Protein AF-A0A1H5M9D2-F1 (afdb_monomer_lite)

Sequence (124 aa):
MGCPGRQQLGRIVMTTPPDDRSFRREMATAYRSGWHFIDLVTAIPHSGDSLMVTVFGEPVVVTRDEDEDVRAYRCLRKPRGAPQPVRCAIRYGMIFVNLDQRDHRLAEPDVPDVRTISATPRSA

Structure (mmCIF, N/CA/C/O backbone):
data_AF-A0A1H5M9D2-F1
#
_entry.id   AF-A0A1H5M9D2-F1
#
loop_
_atom_site.group_PDB
_atom_site.id
_atom_site.type_symbol
_atom_site.label_atom_id
_atom_site.label_alt_id
_atom_site.label_comp_id
_atom_site.label_asym_id
_atom_site.label_entity_id
_atom_site.label_seq_id
_atom_site.pdbx_PDB_ins_code
_atom_site.Cartn_x
_atom_site.Cartn_y
_atom_site.Cartn_z
_atom_site.occupancy
_atom_site.B_iso_or_equiv
_atom_site.auth_seq_id
_atom_site.auth_comp_id
_atom_site.auth_asym_id
_atom_site.auth_atom_id
_atom_site.pdbx_PDB_model_num
ATOM 1 N N . MET A 1 1 ? 45.820 -38.123 -26.529 1.00 42.47 1 MET A N 1
ATOM 2 C CA . MET A 1 1 ? 46.043 -37.251 -25.356 1.00 42.47 1 MET A CA 1
ATOM 3 C C . MET A 1 1 ? 45.466 -35.877 -25.669 1.00 42.47 1 MET A C 1
ATOM 5 O O . MET A 1 1 ? 46.153 -35.062 -26.263 1.00 42.47 1 MET A O 1
ATOM 9 N N . GLY A 1 2 ? 44.185 -35.657 -25.376 1.00 39.25 2 GLY A N 1
ATOM 10 C CA . GLY A 1 2 ? 43.509 -34.378 -25.601 1.00 39.25 2 GLY A CA 1
ATOM 11 C C . GLY A 1 2 ? 42.583 -34.109 -24.426 1.00 39.25 2 GLY A C 1
ATOM 12 O O . GLY A 1 2 ? 41.564 -34.776 -24.285 1.00 39.25 2 GLY A O 1
ATOM 13 N N . CYS A 1 3 ? 42.985 -33.202 -23.541 1.00 42.16 3 CYS A N 1
ATOM 14 C CA . CYS A 1 3 ? 42.177 -32.770 -22.406 1.00 42.16 3 CYS A CA 1
ATOM 15 C C . CYS A 1 3 ? 41.100 -31.793 -22.908 1.00 42.16 3 CYS A C 1
ATOM 17 O O . CYS A 1 3 ? 41.470 -30.796 -23.533 1.00 42.16 3 CYS A O 1
ATOM 19 N N . PRO A 1 4 ? 39.799 -32.008 -22.647 1.00 49.88 4 PRO A N 1
ATOM 20 C CA . PRO A 1 4 ? 38.796 -31.010 -22.969 1.00 49.88 4 PRO A CA 1
ATOM 21 C C . PRO A 1 4 ? 38.807 -29.905 -21.908 1.00 49.88 4 PRO A C 1
ATOM 23 O O . PRO A 1 4 ? 38.854 -30.161 -20.702 1.00 49.88 4 PRO A O 1
ATOM 26 N N . GLY A 1 5 ? 38.806 -28.663 -22.393 1.00 42.97 5 GLY A N 1
ATOM 27 C CA . GLY A 1 5 ? 38.852 -27.445 -21.598 1.00 42.97 5 GLY A CA 1
ATOM 28 C C . GLY A 1 5 ? 37.701 -27.351 -20.599 1.00 42.97 5 GLY A C 1
ATOM 29 O O . GLY A 1 5 ? 36.532 -27.557 -20.922 1.00 42.97 5 GLY A O 1
ATOM 30 N N . ARG A 1 6 ? 38.071 -27.015 -19.364 1.00 51.38 6 ARG A N 1
ATOM 31 C CA . ARG A 1 6 ? 37.186 -26.666 -18.253 1.00 51.38 6 ARG A CA 1
ATOM 32 C C . ARG A 1 6 ? 36.288 -25.500 -18.678 1.00 51.38 6 ARG A C 1
ATOM 34 O O . ARG A 1 6 ? 36.788 -24.414 -18.957 1.00 51.38 6 ARG A O 1
ATOM 41 N N . GLN A 1 7 ? 34.974 -25.714 -18.697 1.00 51.59 7 GLN A N 1
ATOM 42 C CA . GLN A 1 7 ? 34.008 -24.627 -18.833 1.00 51.59 7 GLN A CA 1
ATOM 43 C C . GLN A 1 7 ? 34.138 -23.701 -17.621 1.00 51.59 7 GLN A C 1
ATOM 45 O O . GLN A 1 7 ? 33.952 -24.114 -16.474 1.00 51.59 7 GLN A O 1
ATOM 50 N N . GLN A 1 8 ? 34.517 -22.456 -17.883 1.00 51.66 8 GLN A N 1
ATOM 51 C CA . GLN A 1 8 ? 34.606 -21.404 -16.888 1.00 51.66 8 GLN A CA 1
ATOM 52 C C . GLN A 1 8 ? 33.183 -20.996 -16.506 1.00 51.66 8 GLN A C 1
ATOM 54 O O . GLN A 1 8 ? 32.515 -20.294 -17.262 1.00 51.66 8 GLN A O 1
ATOM 59 N N . LEU A 1 9 ? 32.703 -21.464 -15.347 1.00 54.22 9 LEU A N 1
ATOM 60 C CA . LEU A 1 9 ? 31.481 -20.936 -14.747 1.00 54.22 9 LEU A CA 1
ATOM 61 C C . LEU A 1 9 ? 31.656 -19.423 -14.595 1.00 54.22 9 LEU A C 1
ATOM 63 O O . LEU A 1 9 ? 32.550 -18.961 -13.880 1.00 54.22 9 LEU A O 1
ATOM 67 N N . GLY A 1 10 ? 30.817 -18.667 -15.304 1.00 44.78 10 GLY A N 1
ATOM 68 C CA . GLY A 1 10 ? 30.741 -17.219 -15.198 1.00 44.78 10 GLY A CA 1
ATOM 69 C C . GLY A 1 10 ? 30.570 -16.831 -13.737 1.00 44.78 10 GLY A C 1
ATOM 70 O O . GLY A 1 10 ? 29.567 -17.151 -13.102 1.00 44.78 10 GLY A O 1
ATOM 71 N N . ARG A 1 11 ? 31.590 -16.174 -13.189 1.00 51.50 11 ARG A N 1
ATOM 72 C CA . ARG A 1 11 ? 31.566 -15.601 -11.849 1.00 51.50 11 ARG A CA 1
ATOM 73 C C . ARG A 1 11 ? 30.437 -14.572 -11.819 1.00 51.50 11 ARG A C 1
ATOM 75 O O . ARG A 1 11 ? 30.579 -13.518 -12.434 1.00 51.50 11 ARG A O 1
ATOM 82 N N . ILE A 1 12 ? 29.343 -14.858 -11.113 1.00 57.50 12 ILE A N 1
ATOM 83 C CA . ILE A 1 12 ? 28.357 -13.832 -10.762 1.00 57.50 12 ILE A CA 1
ATOM 84 C C . ILE A 1 12 ? 29.080 -12.892 -9.801 1.00 57.50 12 ILE A C 1
ATOM 86 O O . ILE A 1 12 ? 29.233 -13.171 -8.613 1.00 57.50 12 ILE A O 1
ATOM 90 N N . VAL A 1 13 ? 29.638 -11.815 -10.345 1.00 50.75 13 VAL A N 1
ATOM 91 C CA . VAL A 1 13 ? 30.165 -10.729 -9.531 1.00 50.75 13 VAL A CA 1
ATOM 92 C C . VAL A 1 13 ? 28.943 -10.040 -8.953 1.00 50.75 13 VAL A C 1
ATOM 94 O O . VAL A 1 13 ? 28.154 -9.464 -9.697 1.00 50.75 13 VAL A O 1
ATOM 97 N N . MET A 1 14 ? 28.778 -10.111 -7.635 1.00 49.75 14 MET A N 1
ATOM 98 C CA . MET A 1 14 ? 27.814 -9.277 -6.929 1.00 49.75 14 MET A CA 1
ATOM 99 C C . MET A 1 14 ? 28.368 -7.845 -6.921 1.00 49.75 14 MET A C 1
ATOM 101 O O . MET A 1 14 ? 28.945 -7.374 -5.946 1.00 49.75 14 MET A O 1
ATOM 105 N N . THR A 1 15 ? 28.306 -7.180 -8.075 1.00 50.66 15 THR A N 1
ATOM 106 C CA . THR A 1 15 ? 28.545 -5.745 -8.167 1.00 50.66 15 THR A CA 1
ATOM 107 C C . THR A 1 15 ? 27.338 -5.074 -7.541 1.00 50.66 15 THR A C 1
ATOM 109 O O . THR A 1 15 ? 26.220 -5.270 -8.022 1.00 50.66 15 THR A O 1
ATOM 112 N N . THR A 1 16 ? 27.539 -4.277 -6.493 1.00 53.94 16 THR A N 1
ATOM 113 C CA . THR A 1 16 ? 26.582 -3.223 -6.142 1.00 53.94 16 THR A CA 1
ATOM 114 C C . THR A 1 16 ? 26.183 -2.536 -7.450 1.00 53.94 16 THR A C 1
ATOM 116 O O . THR A 1 16 ? 27.100 -2.137 -8.180 1.00 53.94 16 THR A O 1
ATOM 119 N N . PRO A 1 17 ? 24.886 -2.473 -7.817 1.00 51.66 17 PRO A N 1
ATOM 120 C CA . PRO A 1 17 ? 24.503 -1.919 -9.104 1.00 51.66 17 PRO A CA 1
ATOM 121 C C . PRO A 1 17 ? 25.115 -0.520 -9.220 1.00 51.66 17 PRO A C 1
ATOM 123 O O . PRO A 1 17 ? 25.017 0.250 -8.256 1.00 51.66 17 PRO A O 1
ATOM 126 N N . PRO A 1 18 ? 25.773 -0.181 -10.345 1.00 58.94 18 PRO A N 1
ATOM 127 C CA . PRO A 1 18 ? 26.152 1.198 -10.616 1.00 58.94 18 PRO A CA 1
ATOM 128 C C . PRO A 1 18 ? 24.914 2.079 -10.431 1.00 58.94 18 PRO A C 1
ATOM 130 O O . PRO A 1 18 ? 23.794 1.580 -10.551 1.00 58.94 18 PRO A O 1
ATOM 133 N N . ASP A 1 19 ? 25.083 3.374 -10.156 1.00 61.66 19 ASP A N 1
ATOM 134 C CA . ASP A 1 19 ? 23.966 4.325 -10.168 1.00 61.66 19 ASP A CA 1
ATOM 135 C C . ASP A 1 19 ? 23.430 4.484 -11.606 1.00 61.66 19 ASP A C 1
ATOM 137 O O . ASP A 1 19 ? 23.639 5.483 -12.297 1.00 61.66 19 ASP A O 1
ATOM 141 N N . ASP A 1 20 ? 22.795 3.426 -12.095 1.00 65.19 20 ASP A N 1
ATOM 142 C CA . ASP A 1 20 ? 22.493 3.189 -13.482 1.00 65.19 20 ASP A CA 1
ATOM 143 C C . ASP A 1 20 ? 21.149 3.841 -13.751 1.00 65.19 20 ASP A C 1
ATOM 145 O O . ASP A 1 20 ? 20.073 3.373 -13.363 1.00 65.19 20 ASP A O 1
ATOM 149 N N . ARG A 1 21 ? 21.222 5.018 -14.366 1.00 66.56 21 ARG A N 1
ATOM 150 C CA . ARG A 1 21 ? 20.033 5.784 -14.731 1.00 66.56 21 ARG A CA 1
ATOM 151 C C . ARG A 1 21 ? 19.117 4.983 -15.658 1.00 66.56 21 ARG A C 1
ATOM 153 O O . ARG A 1 21 ? 17.919 5.256 -15.660 1.00 66.56 21 ARG A O 1
ATOM 160 N N . SER A 1 22 ? 19.649 4.015 -16.414 1.00 62.66 22 SER A N 1
ATOM 161 C CA . SER A 1 22 ? 18.849 3.125 -17.258 1.00 62.66 22 SER A CA 1
ATOM 162 C C . SER A 1 22 ? 18.052 2.131 -16.412 1.00 62.66 22 SER A C 1
ATOM 164 O O . SER A 1 22 ? 16.831 2.091 -16.548 1.00 62.66 22 SER A O 1
ATOM 166 N N . PHE A 1 23 ? 18.692 1.482 -15.434 1.00 63.75 23 PHE A N 1
ATOM 167 C CA . PHE A 1 23 ? 18.029 0.615 -14.458 1.00 63.75 23 PHE A CA 1
ATOM 168 C C . PHE A 1 23 ? 16.964 1.378 -13.665 1.00 63.75 23 PHE A C 1
ATOM 170 O O . PHE A 1 23 ? 15.810 0.965 -13.606 1.00 63.75 23 PHE A O 1
ATOM 177 N N . ARG A 1 24 ? 17.285 2.568 -13.139 1.00 65.19 24 ARG A N 1
ATOM 178 C CA . ARG A 1 24 ? 16.295 3.414 -12.446 1.00 65.19 24 ARG A CA 1
ATOM 179 C C . ARG A 1 24 ? 15.105 3.773 -13.336 1.00 65.19 24 ARG A C 1
ATOM 181 O O . ARG A 1 24 ? 13.980 3.825 -12.847 1.00 65.19 24 ARG A O 1
ATOM 188 N N . ARG A 1 25 ? 15.327 4.014 -14.630 1.00 66.00 25 ARG A N 1
ATOM 189 C CA . ARG A 1 25 ? 14.262 4.325 -15.594 1.00 66.00 25 ARG A CA 1
ATOM 190 C C . ARG A 1 25 ? 13.419 3.099 -15.948 1.00 66.00 25 ARG A C 1
ATOM 192 O O . ARG A 1 25 ? 12.204 3.238 -16.086 1.00 66.00 25 ARG A O 1
ATOM 199 N N . GLU A 1 26 ? 14.038 1.930 -16.066 1.00 60.78 26 GLU A N 1
ATOM 200 C CA . GLU A 1 26 ? 13.366 0.651 -16.301 1.00 60.78 26 GLU A CA 1
ATOM 201 C C . GLU A 1 26 ? 12.480 0.280 -15.109 1.00 60.78 26 GLU A C 1
ATOM 203 O O . GLU A 1 26 ? 11.279 0.083 -15.280 1.00 60.78 26 GLU A O 1
ATOM 208 N N . MET A 1 27 ? 13.019 0.343 -13.888 1.00 65.44 27 MET A N 1
ATOM 209 C CA . MET A 1 27 ? 12.252 0.160 -12.651 1.00 65.44 27 MET A CA 1
ATOM 210 C C . MET A 1 27 ? 11.123 1.197 -12.542 1.00 65.44 27 MET A C 1
ATOM 212 O O . MET A 1 27 ? 9.975 0.853 -12.270 1.00 65.44 27 MET A O 1
ATOM 216 N N . ALA A 1 28 ? 11.396 2.467 -12.857 1.00 63.28 28 ALA A N 1
ATOM 217 C CA . ALA A 1 28 ? 10.377 3.516 -12.864 1.00 63.28 28 ALA A CA 1
ATOM 218 C C . ALA A 1 28 ? 9.324 3.368 -13.978 1.00 63.28 28 ALA A C 1
ATOM 220 O O . ALA A 1 28 ? 8.379 4.153 -14.004 1.00 63.28 28 ALA A O 1
ATOM 221 N N . THR A 1 29 ? 9.482 2.435 -14.917 1.00 61.31 29 THR A N 1
ATOM 222 C CA . THR A 1 29 ? 8.483 2.136 -15.953 1.00 61.31 29 THR A CA 1
ATOM 223 C C . THR A 1 29 ? 7.736 0.851 -15.610 1.00 61.31 29 THR A C 1
ATOM 225 O O . THR A 1 29 ? 6.510 0.862 -15.595 1.00 61.31 29 THR A O 1
ATOM 228 N N . ALA A 1 30 ? 8.453 -0.214 -15.243 1.00 58.75 30 ALA A N 1
ATOM 229 C CA . ALA A 1 30 ? 7.880 -1.507 -14.874 1.00 58.75 30 ALA A CA 1
ATOM 230 C C . ALA A 1 30 ? 6.981 -1.438 -13.628 1.00 58.75 30 ALA A C 1
ATOM 232 O O . ALA A 1 30 ? 6.001 -2.169 -13.534 1.00 58.75 30 ALA A O 1
ATOM 233 N N . TYR A 1 31 ? 7.279 -0.533 -12.691 1.00 63.16 31 TYR A N 1
ATOM 234 C CA . TYR A 1 31 ? 6.577 -0.454 -11.406 1.00 63.16 31 TYR A CA 1
ATOM 235 C C . TYR A 1 31 ? 5.668 0.767 -11.247 1.00 63.16 31 TYR A C 1
ATOM 237 O O . TYR A 1 31 ? 5.053 0.949 -10.193 1.00 63.16 31 TYR A O 1
ATOM 245 N N . ARG A 1 32 ? 5.562 1.609 -12.285 1.00 61.81 32 ARG A N 1
ATOM 246 C CA . ARG A 1 32 ? 4.788 2.859 -12.230 1.00 61.81 32 ARG A CA 1
ATOM 247 C C . ARG A 1 32 ? 3.276 2.663 -12.267 1.00 61.81 32 ARG A C 1
ATOM 249 O O . ARG A 1 32 ? 2.573 3.578 -11.867 1.00 61.81 32 ARG A O 1
ATOM 256 N N . SER A 1 33 ? 2.797 1.510 -12.726 1.00 63.59 33 SER A N 1
ATOM 257 C CA . SER A 1 33 ? 1.372 1.198 -12.852 1.00 63.59 33 SER A CA 1
ATOM 258 C C . SER A 1 33 ? 1.110 -0.203 -12.307 1.00 63.59 33 SER A C 1
ATOM 260 O O . SER A 1 33 ? 1.306 -1.195 -13.010 1.00 63.59 33 SER A O 1
ATOM 262 N N . GLY A 1 34 ? 0.718 -0.310 -11.039 1.00 78.56 34 GLY A N 1
ATOM 263 C CA . GLY A 1 34 ? 0.448 -1.615 -10.446 1.00 78.56 34 GLY A CA 1
ATOM 264 C C . GLY A 1 34 ? 0.057 -1.567 -8.979 1.00 78.56 34 GLY A C 1
ATOM 265 O O . GLY A 1 34 ? 0.367 -0.619 -8.259 1.00 78.56 34 GLY A O 1
ATOM 266 N N . TRP A 1 35 ? -0.633 -2.623 -8.558 1.00 89.12 35 TRP A N 1
ATOM 267 C CA . TRP A 1 35 ? -0.882 -2.933 -7.158 1.00 89.12 35 TRP A CA 1
ATOM 268 C C . TRP A 1 35 ? 0.294 -3.728 -6.605 1.00 89.12 35 TRP A C 1
ATOM 270 O O . TRP A 1 35 ? 0.626 -4.788 -7.132 1.00 89.12 35 TRP A O 1
ATOM 280 N N . HIS A 1 36 ? 0.899 -3.230 -5.534 1.00 90.56 36 HIS A N 1
ATOM 281 C CA . HIS A 1 36 ? 2.079 -3.826 -4.917 1.00 90.56 36 HIS A CA 1
ATOM 282 C C . HIS A 1 36 ? 1.711 -4.414 -3.571 1.00 90.56 36 HIS A C 1
ATOM 284 O O . HIS A 1 36 ? 1.152 -3.710 -2.732 1.00 90.56 36 HIS A O 1
ATOM 290 N N . PHE A 1 37 ? 2.001 -5.700 -3.383 1.00 93.12 37 PHE A N 1
ATOM 291 C CA . PHE A 1 37 ? 1.805 -6.367 -2.102 1.00 93.12 37 PHE A CA 1
ATOM 292 C C . PHE A 1 37 ? 2.697 -5.724 -1.039 1.00 93.12 37 PHE A C 1
ATOM 294 O O . PHE A 1 37 ? 3.891 -5.528 -1.270 1.00 93.12 37 PHE A O 1
ATOM 301 N N . ILE A 1 38 ? 2.102 -5.401 0.107 1.00 95.06 38 ILE A N 1
ATOM 302 C CA . ILE A 1 38 ? 2.798 -4.808 1.246 1.00 95.06 38 ILE A CA 1
ATOM 303 C C . ILE A 1 38 ? 2.958 -5.833 2.360 1.00 95.06 38 ILE A C 1
ATOM 305 O O . ILE A 1 38 ? 4.080 -6.159 2.728 1.00 95.06 38 ILE A O 1
ATOM 309 N N . ASP A 1 39 ? 1.837 -6.314 2.892 1.00 96.12 39 ASP A N 1
ATOM 310 C CA . ASP A 1 39 ? 1.797 -7.264 4.002 1.00 96.12 39 ASP A CA 1
ATOM 311 C C . ASP A 1 39 ? 0.376 -7.836 4.155 1.00 96.12 39 ASP A C 1
ATOM 313 O O . ASP A 1 39 ? -0.526 -7.527 3.372 1.00 96.12 39 ASP A O 1
ATOM 317 N N . LEU A 1 40 ? 0.152 -8.654 5.176 1.00 96.56 40 LEU A N 1
ATOM 318 C CA . LEU A 1 40 ? -1.166 -9.047 5.649 1.00 96.56 40 LEU A CA 1
ATOM 319 C C . LEU A 1 40 ? -1.763 -7.980 6.572 1.00 96.56 40 LEU A C 1
ATOM 321 O O . LEU A 1 40 ? -1.059 -7.270 7.286 1.00 96.56 40 LEU A O 1
ATOM 325 N N . VAL A 1 41 ? -3.093 -7.927 6.644 1.00 95.38 41 VAL A N 1
ATOM 326 C CA . VAL A 1 41 ? -3.825 -7.068 7.596 1.00 95.38 41 VAL A CA 1
ATOM 327 C C . VAL A 1 41 ? -3.460 -7.342 9.056 1.00 95.38 41 VAL A C 1
ATOM 329 O O . VAL A 1 41 ? -3.604 -6.471 9.905 1.00 95.38 41 VAL A O 1
ATOM 332 N N . THR A 1 42 ? -2.946 -8.534 9.351 1.00 96.44 42 THR A N 1
ATOM 333 C CA . THR A 1 42 ? -2.475 -8.926 10.683 1.00 96.44 42 THR A CA 1
ATOM 334 C C . THR A 1 42 ? -1.182 -8.232 11.103 1.00 96.44 42 THR A C 1
ATOM 336 O O . THR A 1 42 ? -0.815 -8.331 12.267 1.00 96.44 42 THR A O 1
ATOM 339 N N . ALA A 1 43 ? -0.486 -7.545 10.191 1.00 96.94 43 ALA A N 1
ATOM 340 C CA . ALA A 1 43 ? 0.676 -6.723 10.524 1.00 96.94 43 ALA A CA 1
ATOM 341 C C . ALA A 1 43 ? 0.294 -5.408 11.232 1.00 96.94 43 ALA A C 1
ATOM 343 O O . ALA A 1 43 ? 1.131 -4.811 11.903 1.00 96.94 43 ALA A O 1
ATOM 344 N N . ILE A 1 44 ? -0.966 -4.974 11.099 1.00 96.44 44 ILE A N 1
ATOM 345 C CA . ILE A 1 44 ? -1.550 -3.791 11.754 1.00 96.44 44 ILE A CA 1
ATOM 346 C C . ILE A 1 44 ? -2.928 -4.151 12.348 1.00 96.44 44 ILE A C 1
ATOM 348 O O . ILE A 1 44 ? -3.966 -3.730 11.833 1.00 96.44 44 ILE A O 1
ATOM 352 N N . PRO A 1 45 ? -2.966 -5.022 13.373 1.00 95.25 45 PRO A N 1
ATOM 353 C CA . PRO A 1 45 ? -4.201 -5.639 13.848 1.00 95.25 45 PRO A CA 1
ATOM 354 C C . PRO A 1 45 ? -5.204 -4.661 14.470 1.00 95.25 45 PRO A C 1
ATOM 356 O O . PRO A 1 45 ? -6.404 -4.912 14.364 1.00 95.25 45 PRO A O 1
ATOM 359 N N . HIS A 1 46 ? -4.767 -3.555 15.066 1.00 95.06 46 HIS A N 1
ATOM 360 C CA . HIS A 1 46 ? -5.636 -2.642 15.809 1.00 95.06 46 HIS A CA 1
ATOM 361 C C . HIS A 1 46 ? -5.655 -1.237 15.203 1.00 95.06 46 HIS A C 1
ATOM 363 O O . HIS A 1 46 ? -4.728 -0.817 14.509 1.00 95.06 46 HIS A O 1
ATOM 369 N N . SER A 1 47 ? -6.715 -0.485 15.487 1.00 94.94 47 SER A N 1
ATOM 370 C CA . SER A 1 47 ? -6.781 0.944 15.178 1.00 94.94 47 SER A CA 1
ATOM 371 C C . SER A 1 47 ? -5.627 1.698 15.835 1.00 94.94 47 SER A C 1
ATOM 373 O O . SER A 1 47 ? -5.307 1.486 17.004 1.00 94.94 47 SER A O 1
ATOM 375 N N . GLY A 1 48 ? -4.993 2.580 15.065 1.00 93.44 48 GLY A N 1
ATOM 376 C CA . GLY A 1 48 ? -3.783 3.295 15.465 1.00 93.44 48 GLY A CA 1
ATOM 377 C C . GLY A 1 48 ? -2.481 2.570 15.112 1.00 93.44 48 GLY A C 1
ATOM 378 O O . GLY A 1 48 ? -1.428 3.214 15.113 1.00 93.44 48 GLY A O 1
ATOM 379 N N . ASP A 1 49 ? -2.526 1.285 14.741 1.00 95.81 49 ASP A N 1
ATOM 380 C CA . ASP A 1 49 ? -1.337 0.580 14.266 1.00 95.81 49 ASP A CA 1
ATOM 381 C C . ASP A 1 49 ? -0.873 1.150 12.919 1.00 95.81 49 ASP A C 1
ATOM 383 O O . ASP A 1 49 ? -1.664 1.541 12.048 1.00 95.81 49 ASP A O 1
ATOM 387 N N . SER A 1 50 ? 0.447 1.188 12.738 1.00 95.44 50 SER A N 1
ATOM 388 C CA . SER A 1 50 ? 1.058 1.653 11.499 1.00 95.44 50 SER A CA 1
ATOM 389 C C . SER A 1 50 ? 2.274 0.826 11.106 1.00 95.44 50 SER A C 1
ATOM 391 O O . SER A 1 50 ? 3.045 0.366 11.946 1.00 95.44 50 SER A O 1
ATOM 393 N N . LEU A 1 51 ? 2.448 0.669 9.798 1.00 95.50 51 LEU A N 1
ATOM 394 C CA . LEU A 1 51 ? 3.550 -0.045 9.175 1.00 95.50 51 LEU A CA 1
ATOM 395 C C . LEU A 1 51 ? 4.275 0.898 8.214 1.00 95.50 51 LEU A C 1
ATOM 397 O O . LEU A 1 51 ? 3.681 1.418 7.268 1.00 95.50 51 LEU A O 1
ATOM 401 N N . MET A 1 52 ? 5.569 1.109 8.447 1.00 94.56 52 MET A N 1
ATOM 402 C CA . MET A 1 52 ? 6.430 1.868 7.542 1.00 94.56 52 MET A CA 1
ATOM 403 C C . MET A 1 52 ? 7.152 0.914 6.595 1.00 94.56 52 MET A C 1
ATOM 405 O O . MET A 1 52 ? 7.884 0.029 7.031 1.00 94.56 52 MET A O 1
ATO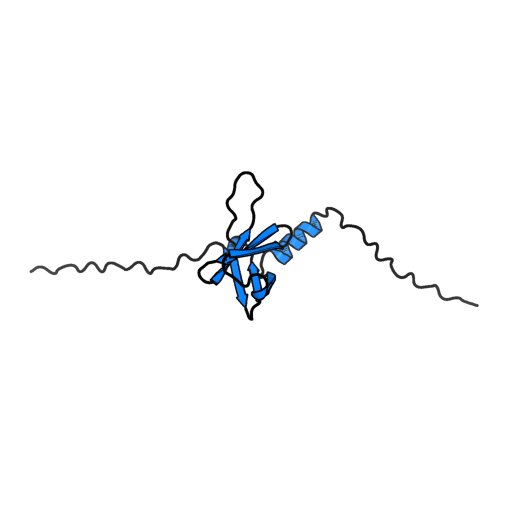M 409 N N . VAL A 1 53 ? 6.979 1.123 5.295 1.00 93.31 53 VAL A N 1
ATOM 410 C CA . VAL A 1 53 ? 7.539 0.276 4.240 1.00 93.31 53 VAL A CA 1
ATOM 411 C C . VAL A 1 53 ? 8.171 1.138 3.151 1.00 93.31 53 VAL A C 1
ATOM 413 O O . VAL A 1 53 ? 7.745 2.261 2.889 1.00 93.31 53 VAL A O 1
ATOM 416 N N . THR A 1 54 ? 9.221 0.630 2.510 1.00 90.69 54 THR A N 1
ATOM 417 C CA . THR A 1 54 ? 9.821 1.278 1.337 1.00 90.69 54 THR A CA 1
ATOM 418 C C . THR A 1 54 ? 9.352 0.562 0.079 1.00 90.69 54 THR A C 1
ATOM 420 O O . THR A 1 54 ? 9.660 -0.610 -0.115 1.00 90.69 54 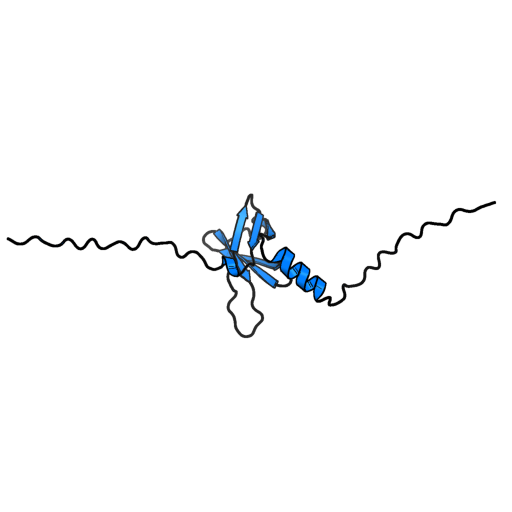THR A O 1
ATOM 423 N N . VAL A 1 55 ? 8.638 1.272 -0.791 1.00 87.56 55 VAL A N 1
ATOM 424 C CA . VAL A 1 55 ? 8.070 0.734 -2.034 1.00 87.56 55 VAL A CA 1
ATOM 425 C C . VAL A 1 55 ? 8.719 1.477 -3.201 1.00 87.56 55 VAL A C 1
ATOM 427 O O . VAL A 1 55 ? 8.535 2.678 -3.355 1.00 87.56 55 VAL A O 1
ATOM 430 N N . PHE A 1 56 ? 9.553 0.790 -3.987 1.00 81.06 56 PHE A N 1
ATOM 431 C CA . PHE A 1 56 ? 10.372 1.385 -5.068 1.00 81.06 56 PHE A CA 1
ATOM 432 C C . PHE A 1 56 ? 11.209 2.603 -4.652 1.00 81.06 56 PHE A C 1
ATOM 434 O O . PHE A 1 56 ? 11.391 3.544 -5.420 1.00 81.06 56 PHE A O 1
ATOM 441 N N . GLY A 1 57 ? 11.732 2.587 -3.424 1.00 82.38 57 GLY A N 1
ATOM 442 C CA . GLY A 1 57 ? 12.524 3.690 -2.875 1.00 82.38 57 GLY A CA 1
ATOM 443 C C . GLY A 1 57 ? 11.693 4.862 -2.342 1.00 82.38 57 GLY A C 1
ATOM 444 O O . GLY A 1 57 ? 12.270 5.799 -1.789 1.00 82.38 57 GLY A O 1
ATOM 445 N N . GLU A 1 58 ? 10.363 4.802 -2.457 1.00 85.12 58 GLU A N 1
ATOM 446 C CA . GLU A 1 58 ? 9.443 5.758 -1.846 1.00 85.12 58 GLU A CA 1
ATOM 447 C C . GLU A 1 58 ? 9.021 5.255 -0.454 1.00 85.12 58 GLU A C 1
ATOM 449 O O . GLU A 1 58 ? 8.537 4.124 -0.330 1.00 85.12 58 GLU A O 1
ATOM 454 N N . PRO A 1 59 ? 9.186 6.061 0.609 1.00 90.69 59 PRO A N 1
ATOM 455 C CA . PRO A 1 59 ? 8.677 5.716 1.928 1.00 90.69 59 PRO A CA 1
ATOM 456 C C . PRO A 1 59 ? 7.147 5.819 1.946 1.00 90.69 59 PRO A C 1
ATOM 458 O O . PRO A 1 59 ? 6.574 6.866 1.632 1.00 90.69 59 PRO A O 1
ATOM 461 N N . VAL A 1 60 ? 6.491 4.734 2.343 1.00 92.44 60 VAL A N 1
ATOM 462 C CA . VAL A 1 60 ? 5.039 4.625 2.482 1.00 92.44 60 VAL A CA 1
ATOM 463 C C . VAL A 1 60 ? 4.714 4.229 3.916 1.00 92.44 60 VAL A C 1
ATOM 465 O O . VAL A 1 60 ? 5.330 3.322 4.473 1.00 92.44 60 VAL A O 1
ATOM 468 N N . VAL A 1 61 ? 3.740 4.905 4.515 1.00 95.06 61 VAL A N 1
ATOM 469 C CA . VAL A 1 61 ? 3.136 4.493 5.782 1.00 95.06 61 VAL A CA 1
ATOM 470 C C . VAL A 1 61 ? 1.746 3.937 5.508 1.00 95.06 61 VAL A C 1
ATOM 472 O O . VAL A 1 61 ? 0.945 4.572 4.824 1.00 95.06 61 VAL A O 1
ATOM 475 N N . VAL A 1 62 ? 1.476 2.744 6.021 1.00 96.19 62 VAL A N 1
ATOM 476 C CA . VAL A 1 62 ? 0.151 2.123 6.028 1.00 96.19 62 VAL A CA 1
ATOM 477 C C . VAL A 1 62 ? -0.388 2.208 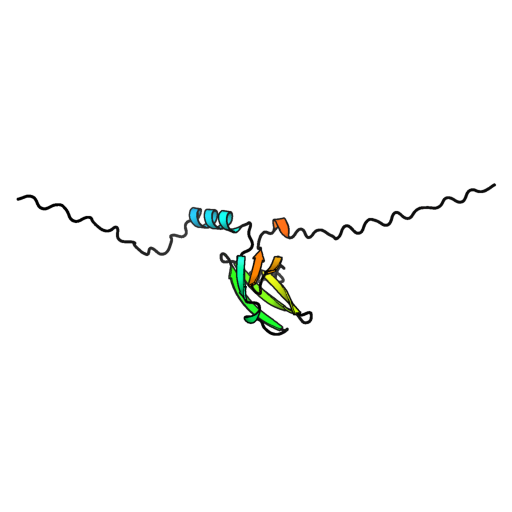7.448 1.00 96.19 62 VAL A C 1
ATOM 479 O O . VAL A 1 62 ? 0.336 1.897 8.388 1.00 96.19 62 VAL A O 1
ATOM 482 N N . THR A 1 63 ? -1.627 2.651 7.616 1.00 96.19 63 THR A N 1
ATOM 483 C CA . THR A 1 63 ? -2.267 2.857 8.922 1.00 96.19 63 THR A CA 1
ATOM 484 C C . THR A 1 63 ? -3.625 2.179 8.952 1.00 96.19 63 THR A C 1
ATOM 486 O O . THR A 1 63 ? -4.317 2.185 7.933 1.00 96.19 63 THR A O 1
ATOM 489 N N . ARG A 1 64 ? -4.038 1.677 10.114 1.00 95.31 64 ARG A N 1
ATOM 490 C CA . ARG A 1 64 ? -5.431 1.295 10.380 1.00 95.31 64 ARG A CA 1
ATOM 491 C C . ARG A 1 64 ? -6.097 2.388 11.213 1.00 95.31 64 ARG A C 1
ATOM 493 O O . ARG A 1 64 ? -5.576 2.743 12.270 1.00 95.31 64 ARG A O 1
ATOM 500 N N . ASP A 1 65 ? -7.187 2.963 10.716 1.00 89.44 65 ASP A N 1
ATOM 501 C CA . ASP A 1 65 ? -7.919 4.020 11.424 1.00 89.44 65 ASP A CA 1
ATOM 502 C C . ASP A 1 65 ? -8.971 3.461 12.407 1.00 89.44 65 ASP A C 1
ATOM 504 O O . ASP A 1 65 ? -9.036 2.253 12.658 1.00 89.44 65 ASP A O 1
ATOM 508 N N . GLU A 1 66 ? -9.729 4.359 13.041 1.00 86.38 66 GLU A N 1
ATOM 509 C CA . GLU A 1 66 ? -10.780 4.027 14.018 1.00 86.38 66 GLU A CA 1
ATOM 510 C C . GLU A 1 66 ? -11.996 3.339 13.382 1.00 86.38 66 GLU A C 1
ATOM 512 O O . GLU A 1 66 ? -12.681 2.585 14.067 1.00 86.38 66 GLU A O 1
ATOM 517 N N . ASP A 1 67 ? -12.213 3.522 12.076 1.00 85.56 67 ASP A N 1
ATOM 518 C CA . ASP A 1 67 ? -13.262 2.849 11.301 1.00 85.56 67 ASP A CA 1
ATOM 519 C C . ASP A 1 67 ? -12.794 1.467 10.786 1.00 85.56 67 ASP A C 1
ATOM 521 O O . ASP A 1 67 ? -13.456 0.837 9.964 1.00 85.56 67 ASP A O 1
ATOM 525 N N . GLU A 1 68 ? -11.636 0.992 11.269 1.00 77.50 68 GLU A N 1
ATOM 526 C CA . GLU A 1 68 ? -10.914 -0.211 10.830 1.00 77.50 68 GLU A CA 1
ATOM 527 C C . GLU A 1 68 ? -10.452 -0.187 9.361 1.00 77.50 68 GLU A C 1
ATOM 529 O O . GLU A 1 68 ? -9.922 -1.184 8.843 1.00 77.50 68 GLU A O 1
ATOM 534 N N . ASP A 1 69 ? -10.548 0.968 8.703 1.00 87.56 69 ASP A N 1
ATOM 535 C CA . ASP A 1 69 ? -10.124 1.153 7.328 1.00 87.56 69 ASP A CA 1
ATOM 536 C C . ASP A 1 69 ? -8.596 1.251 7.248 1.00 87.56 69 ASP A C 1
ATOM 538 O O . ASP A 1 69 ? -7.915 1.999 7.961 1.00 87.56 69 ASP A O 1
ATOM 542 N N . VAL A 1 70 ? -8.020 0.472 6.330 1.00 93.56 70 VAL A N 1
ATOM 543 C CA . VAL A 1 70 ? -6.587 0.536 6.036 1.00 93.56 70 VAL A CA 1
ATOM 544 C C . VAL A 1 70 ? -6.349 1.644 5.026 1.00 93.56 70 VAL A C 1
ATOM 546 O O . VAL A 1 70 ? -6.853 1.583 3.907 1.00 93.56 70 VAL A O 1
ATOM 549 N N . ARG A 1 71 ? -5.518 2.619 5.389 1.00 94.62 71 ARG A N 1
ATOM 550 C CA . ARG A 1 71 ? -5.095 3.733 4.531 1.00 94.62 71 ARG A CA 1
ATOM 551 C C . ARG A 1 71 ? -3.596 3.684 4.293 1.00 94.62 71 ARG A C 1
ATOM 553 O O . ARG A 1 71 ? -2.846 3.153 5.106 1.00 94.62 71 ARG A O 1
ATOM 560 N N . ALA A 1 72 ? -3.147 4.252 3.180 1.00 94.44 72 ALA A N 1
ATOM 561 C CA . ALA A 1 72 ? -1.732 4.332 2.850 1.00 94.44 72 ALA A CA 1
ATOM 562 C C . ALA A 1 72 ? -1.351 5.745 2.409 1.00 94.44 72 ALA A C 1
ATOM 564 O O . ALA A 1 72 ? -2.104 6.415 1.699 1.00 94.44 72 ALA A O 1
ATOM 565 N N . TYR A 1 73 ? -0.155 6.182 2.798 1.00 92.69 73 TYR A N 1
ATOM 566 C CA . TYR A 1 73 ? 0.352 7.515 2.504 1.00 92.69 73 TYR A CA 1
ATOM 567 C C . TYR A 1 73 ? 1.817 7.470 2.088 1.00 92.69 73 TYR A C 1
ATOM 569 O O . TYR A 1 73 ? 2.641 6.824 2.731 1.00 92.69 73 TYR A O 1
ATOM 577 N N . ARG A 1 74 ? 2.169 8.218 1.042 1.00 89.81 74 ARG A N 1
ATOM 578 C CA . ARG A 1 74 ? 3.554 8.507 0.676 1.00 89.81 74 ARG A CA 1
ATOM 579 C C . ARG A 1 74 ? 4.104 9.601 1.584 1.00 89.81 74 ARG A C 1
ATOM 581 O O . ARG A 1 74 ? 3.565 10.710 1.641 1.00 89.81 74 ARG A O 1
ATOM 588 N N . CYS A 1 75 ? 5.218 9.319 2.247 1.00 87.00 75 CYS A N 1
ATOM 589 C CA . CYS A 1 75 ? 5.925 10.298 3.059 1.00 87.00 75 CYS A CA 1
ATOM 590 C C . CYS A 1 75 ? 6.744 11.221 2.148 1.00 87.00 75 CYS A C 1
ATOM 592 O O . CYS A 1 75 ? 7.732 10.812 1.541 1.00 87.00 75 CYS A O 1
ATOM 594 N N . LEU A 1 76 ? 6.355 12.492 2.054 1.00 72.69 76 LEU A N 1
ATOM 595 C CA . LEU A 1 76 ? 7.153 13.491 1.346 1.00 72.69 76 LEU A CA 1
ATOM 596 C C . LEU A 1 76 ? 8.403 13.844 2.164 1.00 72.69 76 LEU A C 1
ATOM 598 O O . LEU A 1 76 ? 8.335 14.027 3.382 1.00 72.69 76 LEU A O 1
ATOM 602 N N . ARG A 1 77 ? 9.566 13.965 1.506 1.00 67.81 77 ARG A N 1
ATOM 603 C CA . ARG A 1 77 ? 10.785 14.439 2.182 1.00 67.81 77 ARG A CA 1
ATOM 604 C C . ARG A 1 77 ? 10.571 15.884 2.673 1.00 67.81 77 ARG A C 1
ATOM 606 O O . ARG A 1 77 ? 10.167 16.753 1.903 1.00 67.81 77 ARG A O 1
ATOM 613 N N . LYS A 1 78 ? 10.843 16.132 3.962 1.00 58.31 78 LYS A N 1
ATOM 614 C CA . LYS A 1 78 ? 10.804 17.455 4.630 1.00 58.31 78 LYS A CA 1
ATOM 615 C C . LYS A 1 78 ? 11.622 18.506 3.843 1.00 58.31 78 LYS A C 1
ATOM 617 O O . LYS A 1 78 ? 12.652 18.137 3.282 1.00 58.31 78 LYS A O 1
ATOM 622 N N . PRO A 1 79 ? 11.205 19.796 3.804 1.00 57.28 79 PRO A N 1
ATOM 623 C CA . PRO A 1 79 ? 10.508 20.499 4.889 1.00 57.28 79 PRO A CA 1
ATOM 624 C C . PRO A 1 79 ? 9.022 20.822 4.669 1.00 57.28 79 PRO A C 1
ATOM 626 O O . PRO A 1 79 ? 8.421 21.409 5.563 1.00 57.28 79 PRO A O 1
ATOM 629 N N . ARG A 1 80 ? 8.403 20.502 3.525 1.00 62.66 80 ARG A N 1
ATOM 630 C CA . ARG A 1 80 ? 7.037 20.973 3.226 1.00 62.66 80 ARG A CA 1
ATOM 631 C C . ARG A 1 80 ? 6.205 19.927 2.495 1.00 62.66 80 ARG A C 1
ATOM 633 O O . ARG A 1 80 ? 6.266 19.825 1.276 1.00 62.66 80 ARG A O 1
ATOM 640 N N . GLY A 1 81 ? 5.408 19.183 3.250 1.00 67.50 81 GLY A N 1
ATOM 641 C CA . GLY A 1 81 ? 4.371 18.329 2.689 1.00 67.50 81 GLY A CA 1
ATOM 642 C C . GLY A 1 81 ? 3.742 17.440 3.750 1.00 67.50 81 GLY A C 1
ATOM 643 O O . GLY A 1 81 ? 4.455 16.708 4.432 1.00 67.50 81 GLY A O 1
ATOM 644 N N . ALA A 1 82 ? 2.417 17.508 3.883 1.00 79.31 82 ALA A N 1
ATOM 645 C CA . ALA A 1 82 ? 1.672 16.451 4.553 1.00 79.31 82 ALA A CA 1
ATOM 646 C C . ALA A 1 82 ? 1.869 15.133 3.774 1.00 79.31 82 ALA A C 1
ATOM 648 O O . ALA A 1 82 ? 2.058 15.186 2.552 1.00 79.31 82 ALA A O 1
ATOM 649 N N . PRO A 1 83 ? 1.851 13.965 4.441 1.00 87.38 83 PRO A N 1
ATOM 650 C CA . PRO A 1 83 ? 1.840 12.682 3.748 1.00 87.38 83 PRO A CA 1
ATOM 651 C C . PRO A 1 83 ? 0.759 12.668 2.659 1.00 87.38 83 PRO A C 1
ATOM 653 O O . PRO A 1 83 ? -0.379 13.067 2.905 1.00 87.38 83 PRO A O 1
ATOM 656 N N . GLN A 1 84 ? 1.120 12.262 1.443 1.00 88.50 84 GLN A N 1
ATOM 657 C CA . GLN A 1 84 ? 0.177 12.227 0.325 1.00 88.50 84 GLN A CA 1
ATOM 658 C C . GLN A 1 84 ? -0.580 10.904 0.345 1.00 88.50 84 GLN A C 1
ATOM 660 O O . GLN A 1 84 ? 0.082 9.866 0.352 1.00 88.50 84 GLN A O 1
ATOM 665 N N . PRO A 1 85 ? -1.921 10.896 0.327 1.00 90.19 85 PRO A N 1
ATOM 666 C CA . PRO A 1 85 ? -2.667 9.650 0.245 1.00 90.19 85 PRO A CA 1
ATOM 667 C C . PRO A 1 85 ? -2.320 8.917 -1.052 1.00 90.19 85 PRO A C 1
ATOM 669 O O . PRO A 1 85 ? -2.163 9.530 -2.110 1.00 90.19 85 PRO A O 1
ATOM 672 N N . VAL A 1 86 ? -2.200 7.598 -0.955 1.00 88.81 86 VAL A N 1
ATOM 673 C CA . VAL A 1 86 ? -2.058 6.700 -2.100 1.00 88.81 86 VAL A CA 1
ATOM 674 C C . VAL A 1 86 ? -3.165 5.655 -2.054 1.00 88.81 86 VAL A C 1
ATOM 676 O O . VAL A 1 86 ? -3.789 5.436 -1.017 1.00 88.81 86 VAL A O 1
ATOM 679 N N . ARG A 1 87 ? -3.444 5.005 -3.186 1.00 87.88 87 ARG A N 1
ATOM 680 C CA . ARG A 1 87 ? -4.501 3.997 -3.227 1.00 87.88 87 ARG A CA 1
ATOM 681 C C . ARG A 1 87 ? -4.037 2.767 -2.465 1.00 87.88 87 ARG A C 1
ATOM 683 O O . ARG A 1 87 ? -2.927 2.281 -2.681 1.00 87.88 87 ARG A O 1
ATOM 690 N N . CYS A 1 88 ? -4.923 2.237 -1.642 1.00 91.31 88 CYS A N 1
ATOM 691 C CA . CYS A 1 88 ? -4.766 0.961 -0.970 1.00 91.31 88 CYS A CA 1
ATOM 692 C C . CYS A 1 88 ? -5.982 0.075 -1.253 1.00 91.31 88 CYS A C 1
ATOM 694 O O . CYS A 1 88 ? -7.074 0.557 -1.556 1.00 91.31 88 CYS A O 1
ATOM 696 N N . ALA A 1 89 ? -5.775 -1.235 -1.201 1.00 90.88 89 ALA A N 1
ATOM 697 C CA . ALA A 1 89 ? -6.839 -2.218 -1.298 1.00 90.88 89 ALA A CA 1
ATOM 698 C C . ALA A 1 89 ? -6.486 -3.443 -0.462 1.00 90.88 89 ALA A C 1
ATOM 700 O O . ALA A 1 89 ? -5.326 -3.851 -0.409 1.00 90.88 89 ALA A O 1
ATOM 701 N N . ILE A 1 90 ? -7.503 -4.057 0.138 1.00 92.00 90 ILE A N 1
ATOM 702 C CA . ILE A 1 90 ? -7.370 -5.335 0.835 1.00 92.00 90 ILE A CA 1
ATOM 703 C C . ILE A 1 90 ? -8.025 -6.427 -0.010 1.00 92.00 90 ILE A C 1
ATOM 705 O O . ILE A 1 90 ? -9.184 -6.299 -0.420 1.00 92.00 90 ILE A O 1
ATOM 709 N N . ARG A 1 91 ? -7.304 -7.519 -0.279 1.00 89.62 91 ARG A N 1
ATOM 710 C CA . ARG A 1 91 ? -7.842 -8.712 -0.954 1.00 89.62 91 ARG A CA 1
ATOM 711 C C . ARG A 1 91 ? -7.328 -9.965 -0.269 1.00 89.62 91 ARG A C 1
ATOM 713 O O . ARG A 1 91 ? -6.124 -10.129 -0.139 1.00 89.62 91 ARG A O 1
ATOM 720 N N . TYR A 1 92 ? -8.237 -10.836 0.171 1.00 94.12 92 TYR A N 1
ATOM 721 C CA . TYR A 1 92 ? -7.891 -12.076 0.882 1.00 94.12 92 TYR A CA 1
ATOM 722 C C . TYR A 1 92 ? -6.949 -11.846 2.082 1.00 94.12 92 TYR A C 1
ATOM 724 O O . TYR A 1 92 ? -6.013 -12.605 2.301 1.00 94.12 92 TYR A O 1
ATOM 732 N N . GLY A 1 93 ? -7.154 -10.752 2.824 1.00 91.00 93 GLY A N 1
ATOM 733 C CA . GLY A 1 93 ? -6.301 -10.373 3.956 1.00 91.00 93 GLY A CA 1
ATOM 734 C C . GLY A 1 93 ? -4.947 -9.761 3.581 1.00 91.00 93 GLY A C 1
ATOM 735 O O . GLY A 1 93 ? -4.195 -9.405 4.479 1.00 91.00 93 GLY A O 1
ATOM 736 N N . MET A 1 94 ? -4.636 -9.596 2.294 1.00 96.31 94 MET A N 1
ATOM 737 C CA . MET A 1 94 ? -3.414 -8.950 1.812 1.00 96.31 94 MET A CA 1
ATOM 738 C C . MET A 1 94 ? -3.652 -7.466 1.535 1.00 96.31 94 MET A C 1
ATOM 740 O O . MET A 1 94 ? -4.631 -7.105 0.879 1.00 96.31 94 MET A O 1
ATOM 744 N N . ILE A 1 95 ? -2.734 -6.625 1.998 1.00 95.81 95 ILE A N 1
ATOM 745 C CA . ILE A 1 95 ? -2.680 -5.188 1.751 1.00 95.81 95 ILE A CA 1
ATOM 746 C C . ILE A 1 95 ? -1.903 -4.948 0.458 1.00 95.81 95 ILE A C 1
ATOM 748 O O . ILE A 1 95 ? -0.752 -5.365 0.319 1.00 95.81 95 ILE A O 1
ATOM 752 N N . PHE A 1 96 ? -2.520 -4.216 -0.464 1.00 93.50 96 PHE A N 1
ATOM 753 C CA . PHE A 1 96 ? -1.891 -3.739 -1.687 1.00 93.50 96 PHE A CA 1
ATOM 754 C C . PHE A 1 96 ? -1.882 -2.218 -1.735 1.00 93.50 96 PHE A C 1
ATOM 756 O O . PHE A 1 96 ? -2.864 -1.583 -1.353 1.00 93.50 96 PHE A O 1
ATOM 763 N N . VAL A 1 97 ? -0.809 -1.637 -2.271 1.00 92.62 97 VAL A N 1
ATOM 764 C CA . VAL A 1 97 ? -0.679 -0.192 -2.497 1.00 92.62 97 VAL A CA 1
ATOM 765 C C . VAL A 1 97 ? -0.386 0.092 -3.964 1.00 92.62 97 VAL A C 1
ATOM 767 O O . VAL A 1 97 ? 0.416 -0.595 -4.591 1.00 92.62 97 VAL A O 1
ATOM 770 N N . ASN A 1 98 ? -1.019 1.128 -4.508 1.00 89.75 98 ASN A N 1
ATOM 771 C CA . ASN A 1 98 ? -0.736 1.647 -5.840 1.00 89.75 98 ASN A CA 1
ATOM 772 C C . ASN A 1 98 ? -0.257 3.104 -5.741 1.00 89.75 98 ASN A C 1
ATOM 774 O O . ASN A 1 98 ? -0.932 3.965 -5.170 1.00 89.75 98 ASN A O 1
ATOM 778 N N . LEU A 1 99 ? 0.933 3.350 -6.295 1.00 84.62 99 LEU A N 1
ATOM 779 C CA . LEU A 1 99 ? 1.645 4.629 -6.259 1.00 84.62 99 LEU A CA 1
ATOM 780 C C . LEU A 1 99 ? 1.426 5.497 -7.510 1.00 84.62 99 LEU A C 1
ATOM 782 O O . LEU A 1 99 ? 1.981 6.602 -7.571 1.00 84.62 99 LEU A O 1
ATOM 786 N N . ASP A 1 100 ? 0.675 5.019 -8.506 1.00 78.69 100 ASP A N 1
ATOM 787 C CA . ASP A 1 100 ? 0.424 5.774 -9.732 1.00 78.69 100 ASP A CA 1
ATOM 788 C C . ASP A 1 100 ? -0.416 7.025 -9.442 1.00 78.69 100 ASP A C 1
ATOM 790 O O . ASP A 1 100 ? -1.595 6.958 -9.094 1.00 78.69 100 ASP A O 1
ATOM 794 N N . GLN A 1 101 ? 0.205 8.191 -9.632 1.00 63.84 101 GLN A N 1
ATOM 795 C CA . GLN A 1 101 ? -0.434 9.488 -9.417 1.00 63.84 101 GLN A CA 1
ATOM 796 C C . GLN A 1 101 ? -1.550 9.771 -10.422 1.00 63.84 101 GLN A C 1
ATOM 798 O O . GLN A 1 101 ? -2.441 10.567 -10.131 1.00 63.84 101 GLN A O 1
ATOM 803 N N . ARG A 1 102 ? -1.518 9.137 -11.602 1.00 62.91 102 ARG A N 1
ATOM 804 C CA . ARG A 1 102 ? -2.523 9.360 -12.653 1.00 62.91 102 ARG A CA 1
ATOM 805 C C . ARG A 1 102 ? -3.907 8.873 -12.236 1.00 62.91 102 ARG A C 1
ATOM 807 O O . ARG A 1 102 ? -4.902 9.448 -12.659 1.00 62.91 102 ARG A O 1
ATOM 814 N N . ASP A 1 103 ? -3.938 7.871 -11.367 1.00 54.91 103 ASP A N 1
ATOM 815 C CA . ASP A 1 103 ? -5.148 7.233 -10.857 1.00 54.91 103 ASP A CA 1
ATOM 816 C C . ASP A 1 103 ? -5.622 7.859 -9.525 1.00 54.91 103 ASP A C 1
ATOM 818 O O . ASP A 1 103 ? -6.675 7.507 -9.000 1.00 54.91 103 ASP A O 1
ATOM 822 N N . HIS A 1 104 ? -4.856 8.808 -8.957 1.00 51.12 104 HIS A N 1
ATOM 823 C CA . HIS A 1 104 ? -5.253 9.599 -7.777 1.00 51.12 104 HIS A CA 1
ATOM 824 C C . HIS A 1 104 ? -6.207 10.747 -8.108 1.00 51.12 104 HIS A C 1
ATOM 826 O O . HIS A 1 104 ? -6.677 11.423 -7.192 1.00 51.12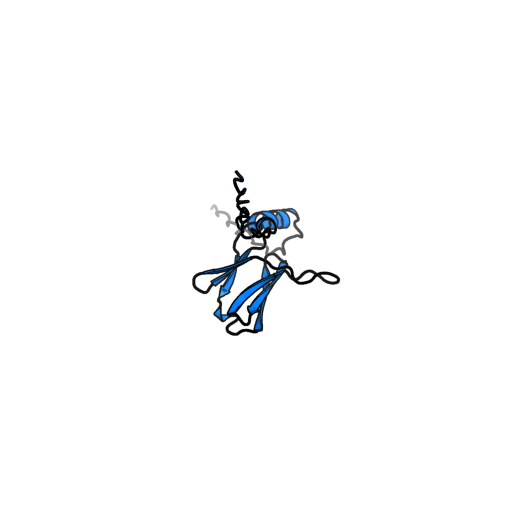 104 HIS A O 1
ATOM 832 N N . ARG A 1 105 ? -6.536 10.963 -9.389 1.00 52.94 105 ARG A N 1
ATOM 833 C CA . ARG A 1 105 ? -7.721 11.736 -9.759 1.00 52.94 105 ARG A CA 1
ATOM 834 C C . ARG A 1 105 ? -8.933 10.881 -9.403 1.00 52.94 105 ARG A C 1
ATOM 836 O O . ARG A 1 105 ? -9.506 10.218 -10.259 1.00 52.94 105 ARG A O 1
ATOM 843 N N . LEU A 1 106 ? -9.241 10.834 -8.107 1.00 48.78 106 LEU A N 1
ATOM 844 C CA . LEU A 1 106 ? -10.474 10.271 -7.589 1.00 48.78 106 LEU A CA 1
ATOM 845 C C . LEU A 1 106 ? -11.600 10.817 -8.460 1.00 48.78 106 LEU A C 1
ATOM 847 O O . LEU A 1 106 ? -11.708 12.031 -8.644 1.00 48.78 106 LEU A O 1
ATOM 851 N N . ALA A 1 107 ? -12.378 9.902 -9.032 1.00 45.81 107 ALA A N 1
ATOM 852 C CA . ALA A 1 107 ? -13.728 10.204 -9.438 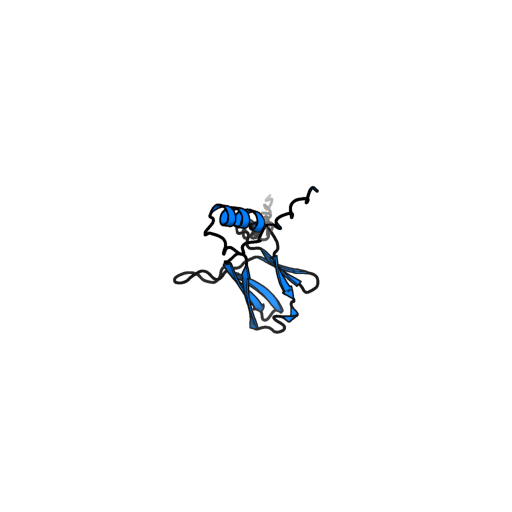1.00 45.81 107 ALA A CA 1
ATOM 853 C C . ALA A 1 107 ? -14.360 10.944 -8.258 1.00 45.81 107 ALA A C 1
ATOM 855 O O . ALA A 1 107 ? -14.552 10.364 -7.185 1.00 45.81 107 ALA A O 1
ATOM 856 N N . GLU A 1 108 ? -14.620 12.238 -8.436 1.00 38.38 108 GLU A N 1
ATOM 857 C CA . GLU A 1 108 ? -15.723 12.839 -7.712 1.00 38.38 108 GLU A CA 1
ATOM 858 C C . GLU A 1 108 ? -16.898 11.878 -7.928 1.00 38.38 108 GLU A C 1
ATOM 860 O O . GLU A 1 108 ? -17.083 11.406 -9.060 1.00 38.38 108 GLU A O 1
ATOM 865 N N . PRO A 1 109 ? -17.632 11.471 -6.880 1.00 39.78 109 PRO A N 1
ATOM 866 C CA . PRO A 1 109 ? -18.899 10.821 -7.132 1.00 39.78 109 PRO A CA 1
ATOM 867 C C . PRO A 1 109 ? -19.653 11.783 -8.046 1.00 39.78 109 PRO A C 1
ATOM 869 O O . PRO A 1 109 ? -19.859 12.935 -7.665 1.00 39.78 109 PRO A O 1
ATOM 872 N N . ASP A 1 110 ? -19.982 11.337 -9.260 1.00 45.34 110 ASP A N 1
ATOM 873 C CA . ASP A 1 110 ? -21.007 11.963 -10.084 1.00 45.34 110 ASP A CA 1
ATOM 874 C C . ASP A 1 110 ? -22.262 11.943 -9.206 1.00 45.34 110 ASP A C 1
ATOM 876 O O . ASP A 1 110 ? -23.033 10.986 -9.194 1.00 45.34 110 ASP A O 1
ATOM 880 N N . VAL A 1 111 ? -22.416 12.957 -8.358 1.00 42.41 111 VAL A N 1
ATOM 881 C CA . VAL A 1 111 ? -23.709 13.368 -7.852 1.00 42.41 111 VAL A CA 1
ATOM 882 C C . VAL A 1 111 ? -24.406 13.828 -9.118 1.00 42.41 111 VAL A C 1
ATOM 884 O O . VAL A 1 111 ? -23.989 14.846 -9.676 1.00 42.41 111 VAL A O 1
ATOM 887 N N . PRO A 1 112 ? -25.391 13.077 -9.646 1.00 43.41 112 PRO A N 1
ATOM 888 C CA . PRO A 1 112 ? -26.164 13.593 -10.751 1.00 43.41 112 PRO A CA 1
ATOM 889 C C . PRO A 1 112 ? -26.771 14.891 -10.239 1.00 43.41 112 PRO A C 1
ATOM 891 O O . PRO A 1 112 ? -27.548 14.877 -9.283 1.00 43.41 112 PRO A O 1
ATOM 894 N N . ASP A 1 113 ? -26.329 15.994 -10.839 1.00 42.97 113 ASP A N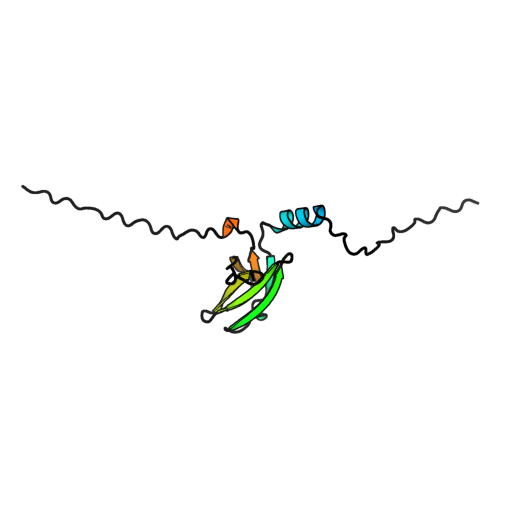 1
ATOM 895 C CA . ASP A 1 113 ? -26.860 17.327 -10.632 1.00 42.97 113 ASP A CA 1
ATOM 896 C C . ASP A 1 113 ? -28.380 17.185 -10.659 1.00 42.97 113 ASP A C 1
ATOM 898 O O . ASP A 1 113 ? -28.969 16.812 -11.685 1.00 42.97 113 ASP A O 1
ATOM 902 N N . VAL A 1 114 ? -28.996 17.309 -9.479 1.00 45.41 114 VAL A N 1
ATOM 903 C CA . VAL A 1 114 ? -30.439 17.214 -9.318 1.00 45.41 114 VAL A CA 1
ATOM 904 C C . VAL A 1 114 ? -30.962 18.373 -10.132 1.00 45.41 114 VAL A C 1
ATOM 906 O O . VAL A 1 114 ? -30.973 19.511 -9.675 1.00 45.41 114 VAL A O 1
ATOM 909 N N . ARG A 1 115 ? -31.340 18.081 -11.380 1.00 46.84 115 ARG A N 1
ATOM 910 C CA . ARG A 1 115 ? -32.013 19.019 -12.261 1.00 46.84 115 ARG A CA 1
ATOM 911 C C . ARG A 1 115 ? -33.231 19.484 -11.495 1.00 46.84 115 ARG A C 1
ATOM 913 O O . ARG A 1 115 ? -34.226 18.766 -11.411 1.00 46.84 115 ARG A O 1
ATOM 920 N N . THR A 1 116 ? -33.128 20.672 -10.917 1.00 44.84 116 THR A N 1
ATOM 921 C CA . THR A 1 116 ? -34.245 21.401 -10.349 1.00 44.84 116 THR A CA 1
ATOM 922 C C . THR A 1 116 ? -35.234 21.567 -11.488 1.00 44.84 116 THR A C 1
ATOM 924 O O . THR A 1 116 ? -35.054 22.392 -12.384 1.00 44.84 116 THR A O 1
ATOM 927 N N . ILE A 1 117 ? -36.230 20.687 -11.520 1.00 48.38 117 ILE A N 1
ATOM 928 C CA . ILE A 1 117 ? -37.306 20.718 -12.495 1.00 48.38 117 ILE A CA 1
ATOM 929 C C . ILE A 1 117 ? -38.097 21.971 -12.138 1.00 48.38 117 ILE A C 1
ATOM 931 O O . ILE A 1 117 ? -38.903 21.975 -11.210 1.00 48.38 117 ILE A O 1
ATOM 935 N N . SER A 1 118 ? -37.779 23.075 -12.810 1.00 46.50 118 SER A N 1
ATOM 936 C CA . SER A 1 118 ? -38.520 24.322 -12.690 1.00 46.50 118 SER A CA 1
ATOM 937 C C . SER A 1 118 ? -39.912 24.082 -13.267 1.00 46.50 118 SER A C 1
ATOM 939 O O . SER A 1 118 ? -40.120 24.112 -14.481 1.00 46.50 118 SER A O 1
ATOM 941 N N . ALA A 1 119 ? -40.863 23.754 -12.394 1.00 47.22 119 ALA A N 1
ATOM 942 C CA . ALA A 1 119 ? -42.271 23.691 -12.737 1.00 47.22 119 ALA A CA 1
ATOM 943 C C . ALA A 1 119 ? -42.738 25.114 -13.070 1.00 47.22 119 ALA A C 1
ATOM 945 O O . ALA A 1 119 ? -42.856 25.967 -12.194 1.00 47.22 119 ALA A O 1
ATOM 946 N N . THR A 1 120 ? -42.979 25.384 -14.352 1.00 56.22 120 THR A N 1
ATOM 947 C CA . THR A 1 120 ? -43.602 26.637 -14.787 1.00 56.22 120 THR A CA 1
ATOM 948 C C . THR A 1 120 ? -45.095 26.579 -14.442 1.00 56.22 120 THR A C 1
ATOM 950 O O . THR A 1 120 ? -45.775 25.669 -14.924 1.00 56.22 120 THR A O 1
ATOM 953 N N . PRO A 1 121 ? -45.651 27.500 -13.632 1.00 54.62 121 PRO A N 1
ATOM 954 C CA . PRO A 1 121 ? -47.087 27.538 -13.409 1.00 54.62 121 PRO A CA 1
ATOM 955 C C . PRO A 1 121 ? -47.768 28.094 -14.665 1.00 54.62 121 PRO A C 1
ATOM 957 O O . PRO A 1 121 ? -47.463 29.191 -15.131 1.00 54.62 121 PRO A O 1
ATOM 960 N N . ARG A 1 122 ? -48.688 27.312 -15.237 1.00 43.53 122 ARG A N 1
ATOM 961 C CA . ARG A 1 122 ? -49.594 27.768 -16.294 1.00 43.53 122 ARG A CA 1
ATOM 962 C C . ARG A 1 122 ? -50.649 28.669 -15.649 1.00 43.53 122 ARG A C 1
ATOM 964 O O . ARG A 1 122 ? -51.510 28.170 -14.931 1.00 43.53 122 ARG A O 1
ATOM 971 N N . SER A 1 123 ? -50.574 29.971 -15.904 1.00 49.78 123 SER A N 1
ATOM 972 C CA . SER A 1 123 ? -51.622 30.928 -15.540 1.00 49.78 123 SER A CA 1
ATOM 973 C C . SER A 1 123 ? -52.539 31.190 -16.735 1.00 49.78 123 SER A C 1
ATOM 975 O O . SER A 1 123 ? -52.032 31.492 -17.811 1.00 49.78 123 SER A O 1
ATOM 977 N N . ALA A 1 124 ? -53.844 31.040 -16.466 1.00 43.72 124 ALA A N 1
ATOM 978 C CA . ALA A 1 124 ? -55.043 31.582 -17.127 1.00 43.72 124 ALA A CA 1
ATOM 979 C C . ALA A 1 124 ? -55.084 31.626 -18.666 1.00 43.72 124 ALA A C 1
ATOM 981 O O . ALA A 1 124 ? -54.464 32.528 -19.268 1.00 43.72 124 ALA A O 1
#

pLDDT: mean 72.11, std 19.91, range [38.38, 96.94]

Foldseek 3Di:
DDDDDDDPDPPPPPPPDDVDVVVLVVLCVVQQFDWAWDFFLVCQVDAQRWDWDQDSNWIKIWGQHPVRDIWMFTDDDDDDDDTHTFDWDADPRIIITHPHPVPVPPPPPCPPPPPPPPPDDDDD

Radius of gyration: 25.86 Å; chains: 1; bounding box: 101×69×41 Å

Secondary structure (DSSP, 8-state):
--PPPPP-------------HHHHHHHHHHTSSS-EEEEEGGGS-STT-EEEEEETTEEEEEEE-TTS-EEEEE-PPTTS-PPEEEEEEEETTEEEEE--GGGGS-------------------